Protein AF-A0A8C4QSL8-F1 (afdb_monomer)

InterPro domains:
  IPR035441 TFIIS/LEDGF domain superfamily [G3DSA:1.20.930.10] (61-152)
  IPR051037 RNA Polymerase II Transcription Factor IWS1 [PTHR46010] (13-151)

Organism: Eptatretus burgeri (NCBI:txid7764)

Structure (mmCIF, N/CA/C/O backbone):
data_AF-A0A8C4QSL8-F1
#
_entry.id   AF-A0A8C4QSL8-F1
#
loop_
_atom_site.group_PDB
_atom_site.id
_atom_site.type_symbol
_atom_site.label_atom_id
_atom_site.label_alt_id
_atom_site.label_comp_id
_atom_site.label_asym_id
_atom_site.label_entity_id
_atom_site.label_seq_id
_atom_site.pdbx_PDB_ins_code
_atom_site.Cartn_x
_atom_site.Cartn_y
_atom_site.Cartn_z
_atom_site.occupancy
_atom_site.B_iso_or_equiv
_atom_site.auth_seq_id
_atom_site.auth_comp_id
_atom_site.auth_asym_id
_atom_site.auth_atom_id
_atom_site.pdbx_PDB_model_num
ATOM 1 N N . MET A 1 1 ? 36.947 31.430 -47.400 1.00 43.25 1 MET A N 1
ATOM 2 C CA . MET A 1 1 ? 37.088 30.546 -46.220 1.00 43.25 1 MET A CA 1
ATOM 3 C C . MET A 1 1 ? 35.988 29.499 -46.268 1.00 43.25 1 MET A C 1
ATOM 5 O O . MET A 1 1 ? 34.848 29.881 -46.467 1.00 43.25 1 MET A O 1
ATOM 9 N N . GLY A 1 2 ? 36.313 28.213 -46.124 1.00 43.62 2 GLY A N 1
ATOM 10 C CA . GLY A 1 2 ? 35.306 27.145 -46.107 1.00 43.62 2 GLY A CA 1
ATOM 11 C C . GLY A 1 2 ? 35.903 25.743 -46.217 1.00 43.62 2 GLY A C 1
ATOM 12 O O . GLY A 1 2 ? 35.508 24.976 -47.082 1.00 43.62 2 GLY A O 1
ATOM 13 N N . LYS A 1 3 ? 36.902 25.424 -45.383 1.00 44.69 3 LYS A N 1
ATOM 14 C CA . LYS A 1 3 ? 37.341 24.043 -45.136 1.00 44.69 3 LYS A CA 1
ATOM 15 C C . LYS A 1 3 ? 36.593 23.567 -43.888 1.00 44.69 3 LYS A C 1
ATOM 17 O O . LYS A 1 3 ? 36.693 24.241 -42.870 1.00 44.69 3 LYS A O 1
ATOM 22 N N . ASN A 1 4 ? 35.883 22.445 -43.920 1.00 35.59 4 ASN A N 1
ATOM 23 C CA . ASN A 1 4 ? 36.478 21.159 -43.554 1.00 35.59 4 ASN A CA 1
ATOM 24 C C . ASN A 1 4 ? 35.404 20.062 -43.473 1.00 35.59 4 ASN A C 1
ATOM 26 O O . ASN A 1 4 ? 34.464 20.123 -42.684 1.00 35.59 4 ASN A O 1
ATOM 30 N N . SER A 1 5 ? 35.621 19.038 -44.285 1.00 43.88 5 SER A N 1
ATOM 31 C CA . SER A 1 5 ? 35.073 17.692 -44.193 1.00 43.88 5 SER A CA 1
ATOM 32 C C . SER A 1 5 ? 35.440 17.021 -42.867 1.00 43.88 5 SER A C 1
ATOM 34 O O . SER A 1 5 ? 36.597 17.075 -42.448 1.00 43.88 5 SER A O 1
ATOM 36 N N . GLY A 1 6 ? 34.491 16.309 -42.262 1.00 37.66 6 GLY A N 1
ATOM 37 C CA . GLY A 1 6 ? 34.725 15.436 -41.115 1.00 37.66 6 GLY A CA 1
ATOM 38 C C . GLY A 1 6 ? 33.879 14.174 -41.218 1.00 37.66 6 GLY A C 1
ATOM 39 O O . GLY A 1 6 ? 32.821 14.089 -40.602 1.00 37.66 6 GLY A O 1
ATOM 40 N N . SER A 1 7 ? 34.342 13.211 -42.022 1.00 42.81 7 SER A N 1
ATOM 41 C CA . SER A 1 7 ? 33.798 11.852 -42.115 1.00 42.81 7 SER A CA 1
ATOM 42 C C . SER A 1 7 ? 33.709 11.204 -40.735 1.00 42.81 7 SER A C 1
ATOM 44 O O . SER A 1 7 ? 34.728 10.924 -40.099 1.00 42.81 7 SER A O 1
ATOM 46 N N . LYS A 1 8 ? 32.488 10.918 -40.283 1.00 45.81 8 LYS A N 1
ATOM 47 C CA . LYS A 1 8 ? 32.238 10.137 -39.072 1.00 45.81 8 LYS A CA 1
ATOM 48 C C . LYS A 1 8 ? 32.315 8.656 -39.448 1.00 45.81 8 LYS A C 1
ATOM 50 O O . LYS A 1 8 ? 31.402 8.116 -40.061 1.00 45.81 8 LYS A O 1
ATOM 55 N N . ARG A 1 9 ? 33.459 8.034 -39.140 1.00 41.66 9 ARG A N 1
ATOM 56 C CA . ARG A 1 9 ? 33.703 6.595 -39.309 1.00 41.66 9 ARG A CA 1
ATOM 57 C C . ARG A 1 9 ? 32.676 5.799 -38.501 1.00 41.66 9 ARG A C 1
ATOM 59 O O . ARG A 1 9 ? 32.646 5.900 -37.275 1.00 41.66 9 ARG A O 1
ATOM 66 N N . VAL A 1 10 ? 31.863 5.023 -39.207 1.00 44.44 10 VAL A N 1
ATOM 67 C CA . VAL A 1 10 ? 31.058 3.929 -38.663 1.00 44.44 10 VAL A CA 1
ATOM 68 C C . VAL A 1 10 ? 32.038 2.865 -38.159 1.00 44.44 10 VAL A C 1
ATOM 70 O O . VAL A 1 10 ? 32.965 2.498 -38.878 1.00 44.44 10 VAL A O 1
ATOM 73 N N . ARG A 1 11 ? 31.902 2.447 -36.897 1.00 42.88 11 ARG A N 1
ATOM 74 C CA . ARG A 1 11 ? 32.599 1.272 -36.364 1.00 42.88 11 ARG A CA 1
ATOM 75 C C . ARG A 1 11 ? 31.660 0.090 -36.566 1.00 42.88 11 ARG A C 1
ATOM 77 O O . ARG A 1 11 ? 30.649 -0.006 -35.879 1.00 42.88 11 ARG A O 1
ATOM 84 N N . GLU A 1 12 ? 31.958 -0.717 -37.573 1.00 39.88 12 GLU A N 1
ATOM 85 C CA . GLU A 1 12 ? 31.397 -2.053 -37.742 1.00 39.88 12 GLU A CA 1
ATOM 86 C C . GLU A 1 12 ? 32.083 -2.966 -36.719 1.00 39.88 12 GLU A C 1
ATOM 88 O O . GLU A 1 12 ? 33.215 -3.388 -36.933 1.00 39.88 12 GLU A O 1
ATOM 93 N N . ASP A 1 13 ? 31.427 -3.241 -35.591 1.00 38.53 13 ASP A N 1
ATOM 94 C CA . ASP A 1 13 ? 31.808 -4.361 -34.724 1.00 38.53 13 ASP A CA 1
ATOM 95 C C . ASP A 1 13 ? 31.145 -5.620 -35.304 1.00 38.53 13 ASP A C 1
ATOM 97 O O . ASP A 1 13 ? 30.071 -6.046 -34.879 1.00 38.53 13 ASP A O 1
ATOM 101 N N . SER A 1 14 ? 31.758 -6.162 -36.356 1.00 48.91 14 SER A N 1
ATOM 102 C CA . SER A 1 14 ? 31.415 -7.463 -36.928 1.00 48.91 14 SER A CA 1
ATOM 103 C C . SER A 1 14 ? 32.383 -8.508 -36.373 1.00 48.91 14 SER A C 1
ATOM 105 O O . SER A 1 14 ? 33.310 -8.928 -37.056 1.00 48.91 14 SER A O 1
ATOM 107 N N . ASP A 1 15 ? 32.190 -8.918 -35.118 1.00 44.94 15 ASP A N 1
ATOM 108 C CA . ASP A 1 15 ? 32.903 -10.066 -34.538 1.00 44.94 15 ASP A CA 1
ATOM 109 C C . ASP A 1 15 ? 32.103 -11.349 -34.808 1.00 44.94 15 ASP A C 1
ATOM 111 O O . ASP A 1 15 ? 31.542 -11.987 -33.915 1.00 44.94 15 ASP A O 1
ATOM 115 N N . SER A 1 16 ? 32.026 -11.715 -36.087 1.00 51.62 16 SER A N 1
ATOM 116 C CA . SER A 1 16 ? 31.665 -13.067 -36.507 1.00 51.62 16 SER A CA 1
ATOM 117 C C . SER A 1 16 ? 32.940 -13.900 -36.598 1.00 51.62 16 SER A C 1
ATOM 119 O O . SER A 1 16 ? 33.462 -14.108 -37.687 1.00 51.62 16 SER A O 1
ATOM 121 N N . ASP A 1 17 ? 33.422 -14.392 -35.459 1.00 42.88 17 ASP A N 1
ATOM 122 C CA . ASP A 1 17 ? 34.494 -15.392 -35.409 1.00 42.88 17 ASP A CA 1
ATOM 123 C C . ASP A 1 17 ? 33.951 -16.663 -34.740 1.00 42.88 17 ASP A C 1
ATOM 125 O O . ASP A 1 17 ? 34.197 -16.976 -33.575 1.00 42.88 17 ASP A O 1
ATOM 129 N N . SER A 1 18 ? 33.120 -17.393 -35.488 1.00 53.47 18 SER A N 1
ATOM 130 C CA . SER A 1 18 ? 32.906 -18.824 -35.252 1.00 53.47 18 SER A CA 1
ATOM 131 C C . SER A 1 18 ? 34.078 -19.575 -35.872 1.00 53.47 18 SER A C 1
ATOM 133 O O . SER A 1 18 ? 33.943 -20.185 -36.927 1.00 53.47 18 SER A O 1
ATOM 135 N N . GLN A 1 19 ? 35.249 -19.467 -35.248 1.00 44.88 19 GLN A N 1
ATOM 136 C CA . GLN A 1 19 ? 36.351 -20.373 -35.544 1.00 44.88 19 GLN A CA 1
ATOM 137 C C . GLN A 1 19 ? 36.097 -21.648 -34.747 1.00 44.88 19 GLN A C 1
ATOM 139 O O . GLN A 1 19 ? 36.062 -21.629 -33.515 1.00 44.88 19 GLN A O 1
ATOM 144 N N . GLU A 1 20 ? 35.818 -22.730 -35.471 1.00 44.47 20 GLU A N 1
ATOM 145 C CA . GLU A 1 20 ? 35.768 -24.079 -34.924 1.00 44.47 20 GLU A CA 1
ATOM 146 C C . GLU A 1 20 ? 37.076 -24.355 -34.173 1.00 44.47 20 GLU A C 1
ATOM 148 O O . GLU A 1 20 ? 38.175 -24.205 -34.705 1.00 44.47 20 GLU A O 1
ATOM 153 N N . ASP A 1 21 ? 36.926 -24.698 -32.895 1.00 48.56 21 ASP A N 1
ATOM 154 C CA . ASP A 1 21 ? 37.994 -25.018 -31.957 1.00 48.56 21 ASP A CA 1
ATOM 155 C C . ASP A 1 21 ? 38.656 -26.336 -32.396 1.00 48.56 21 ASP A C 1
ATOM 157 O O . ASP A 1 21 ? 38.309 -27.418 -31.917 1.00 48.56 21 ASP A O 1
ATOM 161 N N . GLU A 1 22 ? 39.587 -26.271 -33.356 1.00 51.00 22 GLU A N 1
ATOM 162 C CA . GLU A 1 22 ? 40.541 -27.351 -33.620 1.00 51.00 22 GLU A CA 1
ATOM 163 C C . GLU A 1 22 ? 41.466 -27.476 -32.403 1.00 51.00 22 GLU A C 1
ATOM 165 O O . GLU A 1 22 ? 42.604 -26.995 -32.375 1.00 51.00 22 GLU A O 1
ATOM 170 N N . ARG A 1 23 ? 40.958 -28.144 -31.364 1.00 57.56 23 ARG A N 1
ATOM 171 C CA . ARG A 1 23 ? 41.740 -28.589 -30.215 1.00 57.56 23 ARG A CA 1
ATOM 172 C C . ARG A 1 23 ? 42.866 -29.469 -30.734 1.00 57.56 23 ARG A C 1
ATOM 174 O O . ARG A 1 23 ? 42.666 -30.649 -31.021 1.00 57.56 23 ARG A O 1
ATOM 181 N N . ARG A 1 24 ? 44.066 -28.901 -30.865 1.00 56.50 24 ARG A N 1
ATOM 182 C CA . ARG A 1 24 ? 45.278 -29.664 -31.169 1.00 56.50 24 ARG A CA 1
ATOM 183 C C . ARG A 1 24 ? 45.519 -30.607 -29.998 1.00 56.50 24 ARG A C 1
ATOM 185 O O . ARG A 1 24 ? 46.046 -30.202 -28.968 1.00 56.50 24 ARG A O 1
ATOM 192 N N . HIS A 1 25 ? 45.080 -31.852 -30.143 1.00 49.78 25 HIS A N 1
ATOM 193 C CA . HIS A 1 25 ? 45.316 -32.895 -29.160 1.00 49.78 25 HIS A CA 1
ATO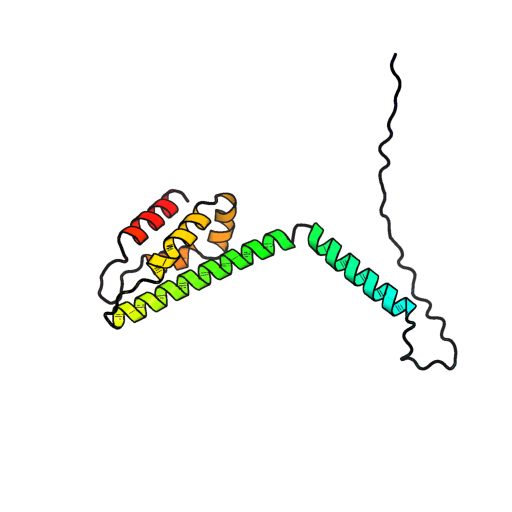M 194 C C . HIS A 1 25 ? 46.819 -33.194 -29.142 1.00 49.78 25 HIS A C 1
ATOM 196 O O . HIS A 1 25 ? 47.330 -33.888 -30.019 1.00 49.78 25 HIS A O 1
ATOM 202 N N . ILE A 1 26 ? 47.544 -32.602 -28.190 1.00 57.50 26 ILE A N 1
ATOM 203 C CA . ILE A 1 26 ? 48.946 -32.933 -27.936 1.00 57.50 26 ILE A CA 1
ATOM 204 C C . ILE A 1 26 ? 48.945 -34.269 -27.177 1.00 57.50 26 ILE A C 1
ATOM 206 O O . ILE A 1 26 ? 48.432 -34.314 -26.057 1.00 57.50 26 ILE A O 1
ATOM 210 N N . PRO A 1 27 ? 49.474 -35.368 -27.751 1.00 44.03 27 PRO A N 1
ATOM 211 C CA . PRO A 1 27 ? 49.454 -36.667 -27.087 1.00 44.03 27 PRO A CA 1
ATOM 212 C C . PRO A 1 27 ? 50.301 -36.614 -25.809 1.00 44.03 27 PRO A C 1
ATOM 214 O O . PRO A 1 27 ? 51.494 -36.322 -25.875 1.00 44.03 27 PRO A O 1
ATOM 217 N N . GLY A 1 28 ? 49.690 -36.902 -24.656 1.00 56.31 28 GLY A N 1
ATOM 218 C CA . GLY A 1 28 ? 50.377 -36.990 -23.359 1.00 56.31 28 GLY A CA 1
ATOM 219 C C . GLY A 1 28 ? 50.061 -35.886 -22.345 1.00 56.31 28 GLY A C 1
ATOM 220 O O . GLY A 1 28 ? 50.691 -35.860 -21.293 1.00 56.31 28 GLY A O 1
ATOM 221 N N . VAL A 1 29 ? 49.107 -34.996 -22.627 1.00 55.56 29 VAL A N 1
ATOM 222 C CA . VAL A 1 29 ? 48.582 -34.035 -21.642 1.00 55.56 29 VAL A CA 1
ATOM 223 C C . VAL A 1 29 ? 47.207 -34.520 -21.180 1.00 55.56 29 VAL A C 1
ATOM 225 O O . VAL A 1 29 ? 46.330 -34.749 -22.014 1.00 55.56 29 VAL A O 1
ATOM 228 N N . ASP A 1 30 ? 47.032 -34.721 -19.871 1.00 54.44 30 ASP A N 1
ATOM 229 C CA . ASP A 1 30 ? 45.754 -35.122 -19.274 1.00 54.44 30 ASP A CA 1
ATOM 230 C C . ASP A 1 30 ? 44.631 -34.157 -19.690 1.00 54.44 30 ASP A C 1
ATOM 232 O O . ASP A 1 30 ? 44.830 -32.942 -19.758 1.00 54.44 30 ASP A O 1
ATOM 236 N N . ALA A 1 31 ? 43.435 -34.696 -19.949 1.00 57.16 31 ALA A N 1
ATOM 237 C CA . ALA A 1 31 ? 42.267 -33.953 -20.443 1.00 57.16 31 ALA A CA 1
ATOM 238 C C . ALA A 1 31 ? 41.785 -32.809 -19.518 1.00 57.16 31 ALA A C 1
ATOM 240 O O . ALA A 1 31 ? 40.910 -32.037 -19.911 1.00 57.16 31 ALA A O 1
ATOM 241 N N . ASP A 1 32 ? 42.380 -32.684 -18.329 1.00 55.84 32 ASP A N 1
ATOM 242 C CA . ASP A 1 32 ? 42.048 -31.714 -17.286 1.00 55.84 32 ASP A CA 1
ATOM 243 C C . ASP A 1 32 ? 43.000 -30.500 -17.231 1.00 55.84 32 ASP A C 1
ATOM 245 O O . ASP A 1 32 ? 42.795 -29.594 -16.417 1.00 55.84 32 ASP A O 1
ATOM 249 N N . PHE A 1 33 ? 44.036 -30.425 -18.079 1.00 54.16 33 PHE A N 1
ATOM 250 C CA . PHE A 1 33 ? 44.939 -29.267 -18.101 1.00 54.16 33 PHE A CA 1
ATOM 251 C C . PHE A 1 33 ? 44.341 -28.103 -18.906 1.00 54.16 33 PHE A C 1
ATOM 253 O O . PHE A 1 33 ? 44.537 -27.975 -20.115 1.00 54.16 33 PHE A O 1
ATOM 260 N N . VAL A 1 34 ? 43.600 -27.230 -18.221 1.00 61.28 34 VAL A N 1
ATOM 261 C CA . VAL A 1 34 ? 43.129 -25.955 -18.779 1.00 61.28 34 VAL A CA 1
ATOM 262 C C . VAL A 1 34 ? 44.294 -24.963 -18.786 1.00 61.28 34 VAL A C 1
ATOM 264 O O . VAL A 1 34 ? 44.823 -24.619 -17.730 1.00 61.28 34 VAL A O 1
ATOM 267 N N . TYR A 1 35 ? 44.702 -24.484 -19.963 1.00 73.94 35 TYR A N 1
ATOM 268 C CA . TYR A 1 35 ? 45.744 -23.462 -20.062 1.00 73.94 35 TYR A CA 1
ATOM 269 C C . TYR A 1 35 ? 45.266 -22.152 -19.415 1.00 73.94 35 TYR A C 1
ATOM 271 O O . TYR A 1 35 ? 44.148 -21.699 -19.651 1.00 73.94 35 TYR A O 1
ATOM 279 N N . ASP A 1 36 ? 46.133 -21.499 -18.636 1.00 63.53 36 ASP A N 1
ATOM 280 C CA . ASP A 1 36 ? 45.844 -20.225 -17.948 1.00 63.53 36 ASP A CA 1
ATOM 281 C C . ASP A 1 36 ? 45.364 -19.126 -18.925 1.00 63.53 36 ASP A C 1
ATOM 283 O O . ASP A 1 36 ? 44.544 -18.270 -18.602 1.00 63.53 36 ASP A O 1
ATOM 287 N N . PHE A 1 37 ? 45.784 -19.220 -20.188 1.00 59.41 37 PHE A N 1
ATOM 288 C CA . PHE A 1 37 ? 45.312 -18.369 -21.277 1.00 59.41 37 PHE A CA 1
ATOM 289 C C . PHE A 1 37 ? 43.824 -18.570 -21.610 1.00 59.41 37 PHE A C 1
ATOM 291 O O . PHE A 1 37 ? 43.098 -17.587 -21.781 1.00 59.41 37 PHE A O 1
ATOM 298 N N . ASP A 1 38 ? 43.349 -19.818 -21.638 1.00 76.19 38 ASP A N 1
ATOM 299 C CA . ASP A 1 38 ? 41.937 -20.141 -21.871 1.00 76.19 38 ASP A CA 1
ATOM 300 C C . ASP A 1 38 ? 41.084 -19.699 -20.687 1.00 76.19 38 ASP A C 1
ATOM 302 O O . ASP A 1 38 ? 39.997 -19.144 -20.870 1.00 76.19 38 ASP A O 1
ATOM 306 N N . LEU A 1 39 ? 41.609 -19.857 -19.471 1.00 76.31 39 LEU A N 1
ATOM 307 C CA . LEU A 1 39 ? 40.961 -19.367 -18.260 1.00 76.31 39 LEU A CA 1
ATOM 308 C C . LEU A 1 39 ? 40.823 -17.835 -18.286 1.00 76.31 39 LEU A C 1
ATOM 310 O O . LEU A 1 39 ? 39.744 -17.301 -18.008 1.00 76.31 39 LEU A O 1
ATOM 314 N N . MET A 1 40 ? 41.871 -17.115 -18.700 1.00 77.12 40 MET A N 1
ATOM 315 C CA . MET A 1 40 ? 41.829 -15.658 -18.867 1.00 77.12 40 MET A CA 1
ATOM 316 C C . MET A 1 40 ? 40.883 -15.215 -19.996 1.00 77.12 40 MET A C 1
ATOM 318 O O . MET A 1 40 ? 40.149 -14.232 -19.841 1.00 77.12 40 MET A O 1
ATOM 322 N N . LEU A 1 41 ? 40.838 -15.935 -21.121 1.00 78.81 41 LEU A N 1
ATOM 323 C CA . LEU A 1 41 ? 39.902 -15.680 -22.224 1.00 78.81 41 LEU A CA 1
ATOM 324 C C . LEU A 1 41 ? 38.446 -15.874 -21.795 1.00 78.81 41 LEU A C 1
ATOM 326 O O . LEU A 1 41 ? 37.597 -15.027 -22.101 1.00 78.81 41 LEU A O 1
ATOM 330 N N . GLN A 1 42 ? 38.161 -16.939 -21.047 1.00 77.44 42 GLN A N 1
ATOM 331 C CA . GLN A 1 42 ? 36.837 -17.206 -20.488 1.00 77.44 42 GLN A CA 1
ATOM 332 C C . GLN A 1 42 ? 36.419 -16.116 -19.494 1.00 77.44 42 GLN A C 1
ATOM 334 O O . GLN A 1 42 ? 35.322 -15.563 -19.631 1.00 77.44 42 GLN A O 1
ATOM 339 N N . GLN A 1 43 ? 37.306 -15.724 -18.573 1.00 75.44 43 GLN A N 1
ATOM 340 C CA . GLN A 1 43 ? 37.049 -14.632 -17.625 1.00 75.44 43 GLN A CA 1
ATOM 341 C C . GLN A 1 43 ? 36.773 -13.302 -18.338 1.00 75.44 43 GLN A C 1
ATOM 343 O O . GLN A 1 43 ? 35.808 -12.606 -18.007 1.00 75.44 43 GLN A O 1
ATOM 348 N N . ARG A 1 44 ? 37.552 -12.962 -19.374 1.00 72.94 44 ARG A N 1
ATOM 349 C CA . ARG A 1 44 ? 37.346 -11.739 -20.167 1.00 72.94 44 ARG A CA 1
ATOM 350 C C . ARG A 1 44 ? 36.012 -11.760 -20.920 1.00 72.94 44 ARG A C 1
ATOM 352 O O . ARG A 1 44 ? 35.301 -10.752 -20.938 1.00 72.94 44 ARG A O 1
ATOM 359 N N . LYS A 1 45 ? 35.634 -12.904 -21.502 1.00 73.69 45 LYS A N 1
ATOM 360 C CA . LYS A 1 45 ? 34.343 -13.088 -22.192 1.00 73.69 45 LYS A CA 1
ATOM 361 C C . LYS A 1 45 ? 33.166 -12.984 -21.219 1.00 73.69 45 LYS A C 1
ATOM 363 O O . LYS A 1 45 ? 32.105 -12.477 -21.581 1.00 73.69 45 LYS A O 1
ATOM 368 N N . GLU A 1 46 ? 33.323 -13.441 -19.981 1.00 70.00 46 GLU A N 1
ATOM 369 C CA . GLU A 1 46 ? 32.297 -13.301 -18.947 1.00 70.00 46 GLU A CA 1
ATOM 370 C C . GLU A 1 46 ? 32.161 -11.860 -18.436 1.00 70.00 46 GLU A C 1
ATOM 372 O O . GLU A 1 46 ? 31.040 -11.349 -18.359 1.00 70.00 46 GLU A O 1
ATOM 377 N N . MET A 1 47 ? 33.271 -11.156 -18.198 1.00 67.62 47 MET A N 1
ATOM 378 C CA . MET A 1 47 ? 33.242 -9.732 -17.838 1.00 67.62 47 MET A CA 1
ATOM 379 C C . MET A 1 47 ? 32.592 -8.871 -18.930 1.00 67.62 47 MET A C 1
ATOM 381 O O . MET A 1 47 ? 31.755 -8.020 -18.620 1.00 67.62 47 MET A O 1
ATOM 385 N N . ASN A 1 48 ? 32.899 -9.115 -20.208 1.00 63.38 48 ASN A N 1
ATOM 386 C CA . ASN A 1 48 ? 32.267 -8.386 -21.312 1.00 63.38 48 ASN A CA 1
ATOM 387 C C . ASN A 1 48 ? 30.773 -8.713 -21.460 1.00 63.38 48 ASN A C 1
ATOM 389 O O . ASN A 1 48 ? 29.985 -7.796 -21.688 1.00 63.38 48 ASN A O 1
ATOM 393 N N . ARG A 1 49 ? 30.347 -9.969 -21.253 1.00 65.44 49 ARG A N 1
ATOM 394 C CA . ARG A 1 49 ? 28.917 -10.340 -21.250 1.00 65.44 49 ARG A CA 1
ATOM 395 C C . ARG A 1 49 ? 28.137 -9.649 -20.131 1.00 65.44 49 ARG A C 1
ATOM 397 O O . ARG A 1 49 ? 27.028 -9.178 -20.373 1.00 65.44 49 ARG A O 1
ATOM 404 N N . ARG A 1 50 ? 28.720 -9.527 -18.933 1.00 62.31 50 ARG A N 1
ATOM 405 C CA . ARG A 1 50 ? 28.112 -8.779 -17.817 1.00 62.31 50 ARG A CA 1
ATOM 406 C C . ARG A 1 50 ? 27.962 -7.292 -18.148 1.00 62.31 50 ARG A C 1
ATOM 408 O O . ARG A 1 50 ? 26.906 -6.723 -17.895 1.00 62.31 50 ARG A O 1
ATOM 415 N N . ARG A 1 51 ? 28.970 -6.682 -18.786 1.00 61.00 51 ARG A N 1
ATOM 416 C CA . ARG A 1 51 ? 28.905 -5.276 -19.233 1.00 61.00 51 ARG A CA 1
ATOM 417 C C . ARG A 1 51 ? 27.893 -5.054 -20.360 1.00 61.00 51 ARG A C 1
ATOM 419 O O . ARG A 1 51 ? 27.264 -4.002 -20.384 1.00 61.00 51 ARG A O 1
ATOM 426 N N . HIS A 1 52 ? 27.715 -6.022 -21.261 1.00 56.75 52 HIS A N 1
ATOM 427 C CA . HIS A 1 52 ? 26.742 -5.914 -22.352 1.00 56.75 52 HIS A CA 1
ATOM 428 C C . HIS A 1 52 ? 25.295 -6.077 -21.865 1.00 56.75 52 HIS A C 1
ATOM 430 O O . HIS A 1 52 ? 24.439 -5.294 -22.266 1.00 56.75 52 HIS A O 1
ATOM 436 N N . ARG A 1 53 ? 25.030 -7.007 -20.930 1.00 59.06 53 ARG A N 1
ATOM 437 C CA . ARG A 1 53 ? 23.706 -7.151 -20.285 1.00 59.06 53 ARG A CA 1
ATOM 438 C C . ARG A 1 53 ? 23.253 -5.872 -19.577 1.00 59.06 53 ARG A C 1
ATOM 440 O O . ARG A 1 53 ? 22.080 -5.534 -19.620 1.00 59.06 53 ARG A O 1
ATOM 447 N N . HIS A 1 54 ? 24.190 -5.131 -18.990 1.00 54.09 54 HIS A N 1
ATOM 448 C CA . HIS A 1 54 ? 23.913 -3.876 -18.286 1.00 54.09 54 HIS A CA 1
ATOM 449 C C . HIS A 1 54 ? 23.649 -2.671 -19.211 1.00 54.09 54 HIS A C 1
ATOM 451 O O . HIS A 1 54 ? 23.352 -1.580 -18.726 1.00 54.09 54 HIS A O 1
ATOM 457 N N . ARG A 1 55 ? 23.807 -2.835 -20.533 1.00 55.53 55 ARG A N 1
ATOM 458 C CA . ARG A 1 55 ? 23.716 -1.759 -21.534 1.00 55.53 55 ARG A CA 1
ATOM 4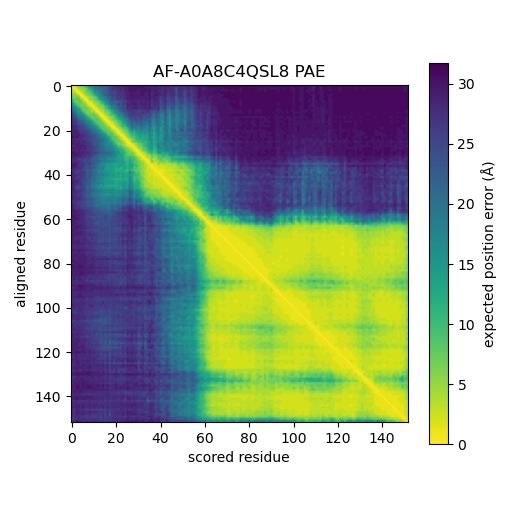59 C C . ARG A 1 55 ? 22.474 -1.865 -22.433 1.00 55.53 55 ARG A C 1
ATOM 461 O O . ARG A 1 55 ? 22.181 -0.906 -23.136 1.00 55.53 55 ARG A O 1
ATOM 468 N N . ASP A 1 56 ? 21.740 -2.979 -22.369 1.00 51.09 56 ASP A N 1
ATOM 469 C CA . ASP A 1 56 ? 20.643 -3.331 -23.291 1.00 51.09 56 ASP A CA 1
ATOM 470 C C . ASP A 1 56 ? 19.229 -3.052 -22.731 1.00 51.09 56 ASP A C 1
ATOM 472 O O . ASP A 1 56 ? 18.245 -3.657 -23.139 1.00 51.09 56 ASP A O 1
ATOM 476 N N . GLY A 1 57 ? 19.104 -2.153 -21.747 1.00 51.78 57 GLY A N 1
ATOM 477 C CA . GLY A 1 57 ? 17.806 -1.685 -21.228 1.00 51.78 57 GLY A CA 1
ATOM 478 C C . GLY A 1 57 ? 17.039 -2.661 -20.320 1.00 51.78 57 GLY A C 1
ATOM 479 O O . GLY A 1 57 ? 16.133 -2.229 -19.615 1.00 51.78 57 GLY A O 1
ATOM 480 N N . GLY A 1 58 ? 17.427 -3.940 -20.260 1.00 51.59 58 GLY A N 1
ATOM 481 C CA . GLY A 1 58 ? 16.735 -4.972 -19.471 1.00 51.59 58 GLY A CA 1
ATOM 482 C C . GLY A 1 58 ? 16.986 -4.959 -17.954 1.00 51.59 58 GLY A C 1
ATOM 483 O O . GLY A 1 58 ? 16.163 -5.477 -17.209 1.00 51.59 58 GLY A O 1
ATOM 484 N N . THR A 1 59 ? 18.082 -4.363 -17.464 1.00 53.81 59 THR A N 1
ATOM 485 C CA . THR A 1 59 ? 18.358 -4.292 -16.010 1.00 53.81 59 THR A CA 1
ATOM 486 C C . THR A 1 59 ? 17.563 -3.185 -15.320 1.00 53.81 59 THR A C 1
ATOM 488 O O . THR A 1 59 ? 17.078 -3.373 -14.216 1.00 53.81 59 THR A O 1
ATOM 491 N N . PHE A 1 60 ? 17.381 -2.044 -15.991 1.00 52.25 60 PHE A N 1
ATOM 492 C CA . PHE A 1 60 ? 16.673 -0.895 -15.421 1.00 52.25 60 PHE A CA 1
ATOM 493 C C . PHE A 1 60 ? 15.184 -1.180 -15.187 1.00 52.25 60 PHE A C 1
ATOM 495 O O . PHE A 1 60 ? 14.630 -0.741 -14.186 1.00 52.25 60 PHE A O 1
ATOM 502 N N . ILE A 1 61 ? 14.555 -1.931 -16.097 1.00 58.97 61 ILE A N 1
ATOM 503 C CA . ILE A 1 61 ? 13.143 -2.319 -15.986 1.00 58.97 61 ILE A CA 1
ATOM 504 C C . ILE A 1 61 ? 12.970 -3.338 -14.848 1.00 58.97 61 ILE A C 1
ATOM 506 O O . ILE A 1 61 ? 12.149 -3.122 -13.965 1.00 58.97 61 ILE A O 1
ATOM 510 N N . SER A 1 62 ? 13.823 -4.370 -14.791 1.00 72.19 62 SER A N 1
ATOM 511 C CA . SER A 1 62 ? 13.770 -5.397 -13.737 1.00 72.19 62 SER A CA 1
ATOM 512 C C . SER A 1 62 ? 13.935 -4.818 -12.328 1.00 72.19 62 SER A C 1
ATOM 514 O O . SER A 1 62 ? 13.178 -5.177 -11.435 1.00 72.19 62 SER A O 1
ATOM 516 N N . ASP A 1 63 ? 14.878 -3.892 -12.121 1.00 81.19 63 ASP A N 1
ATOM 517 C CA . ASP A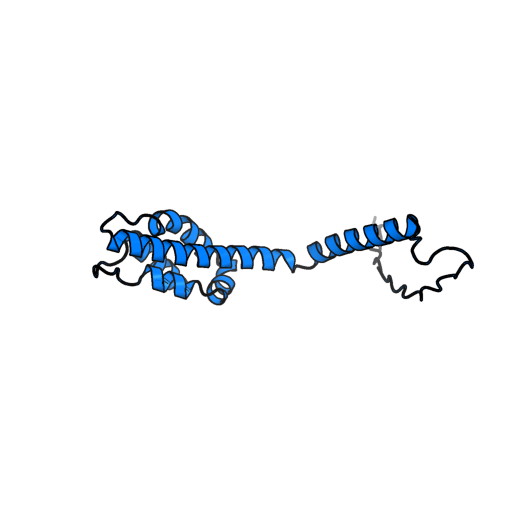 1 63 ? 15.127 -3.314 -10.792 1.00 81.19 63 ASP A CA 1
ATOM 518 C C . ASP A 1 63 ? 13.920 -2.499 -10.279 1.00 81.19 63 ASP A C 1
ATOM 520 O O . ASP A 1 63 ? 13.639 -2.453 -9.076 1.00 81.19 63 ASP A O 1
ATOM 524 N N . VAL A 1 64 ? 13.201 -1.838 -11.193 1.00 83.62 64 VAL A N 1
ATOM 525 C CA . VAL A 1 64 ? 11.989 -1.069 -10.881 1.00 83.62 64 VAL A CA 1
ATOM 526 C C . VAL A 1 64 ? 10.807 -1.998 -10.617 1.00 83.62 64 VAL A C 1
ATOM 528 O O . VAL A 1 64 ? 10.090 -1.792 -9.635 1.00 83.62 64 VAL A O 1
ATOM 531 N N . ASP A 1 65 ? 10.631 -3.036 -11.431 1.00 86.19 65 ASP A N 1
ATOM 532 C CA . ASP A 1 65 ? 9.585 -4.046 -11.243 1.00 86.19 65 ASP A CA 1
ATOM 533 C C . ASP A 1 65 ? 9.751 -4.772 -9.897 1.00 86.19 65 ASP A C 1
ATOM 535 O O . ASP A 1 65 ? 8.782 -4.942 -9.148 1.00 86.19 65 ASP A O 1
ATOM 539 N N . ASP A 1 66 ? 10.988 -5.113 -9.527 1.00 88.56 66 ASP A N 1
ATOM 540 C CA . ASP A 1 66 ? 11.318 -5.734 -8.242 1.00 88.56 66 ASP A CA 1
ATOM 541 C C . ASP A 1 66 ? 11.011 -4.799 -7.062 1.00 88.56 66 ASP A C 1
ATOM 543 O O . ASP A 1 66 ? 10.434 -5.223 -6.052 1.00 88.56 66 ASP A O 1
ATOM 547 N N . LEU A 1 67 ? 11.327 -3.505 -7.190 1.00 88.69 67 LEU A N 1
ATOM 548 C CA . LEU A 1 67 ? 10.986 -2.494 -6.184 1.00 88.69 67 LEU A CA 1
ATOM 549 C C . LEU A 1 67 ? 9.467 -2.384 -5.993 1.00 88.69 67 LEU A C 1
ATOM 551 O O . LEU A 1 67 ? 8.982 -2.312 -4.858 1.00 88.69 67 LEU A O 1
ATOM 555 N N . ILE A 1 68 ? 8.718 -2.364 -7.093 1.00 90.94 68 ILE A N 1
ATOM 556 C CA . ILE A 1 68 ? 7.258 -2.264 -7.092 1.00 90.94 68 ILE A CA 1
ATOM 557 C C . ILE A 1 68 ? 6.638 -3.510 -6.450 1.00 90.94 68 ILE A C 1
ATOM 559 O O . ILE A 1 68 ? 5.812 -3.387 -5.540 1.00 90.94 68 ILE A O 1
ATOM 563 N N . SER A 1 69 ? 7.090 -4.700 -6.842 1.00 91.44 69 SER A N 1
ATOM 564 C CA . SER A 1 69 ? 6.650 -5.977 -6.271 1.00 91.44 69 SER A CA 1
ATOM 565 C C . SER A 1 69 ? 6.917 -6.060 -4.762 1.00 91.44 69 SER A C 1
ATOM 567 O O . SER A 1 69 ? 6.033 -6.424 -3.970 1.00 91.44 69 SER A O 1
ATOM 569 N N . ALA A 1 70 ? 8.104 -5.628 -4.323 1.00 91.19 70 ALA A N 1
ATOM 570 C CA . ALA A 1 70 ? 8.441 -5.535 -2.906 1.00 91.19 70 ALA A CA 1
ATOM 571 C C . ALA A 1 70 ? 7.524 -4.546 -2.169 1.00 91.19 70 ALA A C 1
ATOM 573 O O . ALA A 1 70 ? 7.055 -4.835 -1.064 1.00 91.19 70 ALA A O 1
ATOM 574 N N . MET A 1 71 ? 7.204 -3.404 -2.786 1.00 92.56 71 MET A N 1
ATOM 575 C CA . MET A 1 71 ? 6.287 -2.425 -2.205 1.00 92.56 71 MET A CA 1
ATOM 576 C C . MET A 1 71 ? 4.882 -3.007 -2.023 1.00 92.56 71 MET A C 1
ATOM 578 O O . MET A 1 71 ? 4.325 -2.889 -0.931 1.00 92.56 71 MET A O 1
ATOM 582 N N . VAL A 1 72 ? 4.322 -3.671 -3.038 1.00 93.19 72 VAL A N 1
ATOM 583 C CA . VAL A 1 72 ? 3.006 -4.333 -2.951 1.00 93.19 72 VAL A CA 1
ATOM 584 C C . VAL A 1 72 ? 3.003 -5.389 -1.845 1.00 93.19 72 VAL A C 1
ATOM 586 O O . VAL A 1 72 ? 2.083 -5.443 -1.025 1.00 93.19 72 VAL A O 1
ATOM 589 N N . THR A 1 73 ? 4.068 -6.184 -1.758 1.00 93.88 73 THR A N 1
ATOM 590 C CA . THR A 1 73 ? 4.237 -7.191 -0.704 1.00 93.88 73 THR A CA 1
ATOM 591 C C . THR A 1 73 ? 4.234 -6.552 0.685 1.00 93.88 73 THR A C 1
ATOM 593 O O . THR A 1 73 ? 3.485 -6.980 1.567 1.00 93.88 73 THR A O 1
ATOM 596 N N . HIS A 1 74 ? 5.006 -5.482 0.881 1.00 93.00 74 HIS A N 1
ATOM 597 C CA . HIS A 1 74 ? 5.039 -4.744 2.144 1.00 93.00 74 HIS A CA 1
ATOM 598 C C . HIS A 1 74 ? 3.691 -4.087 2.471 1.00 93.00 74 HIS A C 1
ATOM 600 O O . HIS A 1 74 ? 3.297 -4.053 3.638 1.00 93.00 74 HIS A O 1
ATOM 606 N N . MET A 1 75 ? 2.946 -3.613 1.465 1.00 94.88 75 MET A N 1
ATOM 607 C CA . MET A 1 75 ? 1.602 -3.073 1.673 1.00 94.88 75 MET A CA 1
ATOM 608 C C . MET A 1 75 ? 0.669 -4.149 2.230 1.00 94.88 75 MET A C 1
ATOM 610 O O . MET A 1 75 ? -0.017 -3.906 3.224 1.00 94.88 75 MET A O 1
ATOM 614 N N . ASN A 1 76 ? 0.672 -5.346 1.645 1.00 94.25 76 ASN A N 1
ATOM 615 C CA . ASN A 1 76 ? -0.147 -6.462 2.123 1.00 94.25 76 ASN A CA 1
ATOM 616 C C . ASN A 1 76 ? 0.235 -6.880 3.551 1.00 94.25 76 ASN A C 1
ATOM 618 O O . ASN A 1 76 ? -0.637 -7.046 4.404 1.00 94.25 76 ASN A O 1
ATOM 622 N N . GLN A 1 77 ? 1.532 -6.961 3.850 1.00 94.75 77 GLN A N 1
ATOM 623 C CA . GLN A 1 77 ? 2.020 -7.271 5.198 1.00 94.75 77 GLN A CA 1
ATOM 624 C C . GLN A 1 77 ? 1.600 -6.213 6.226 1.00 94.75 77 GLN A C 1
ATOM 626 O O . GLN A 1 77 ? 1.173 -6.554 7.328 1.00 94.75 77 GLN A O 1
ATOM 631 N N . ALA A 1 78 ? 1.679 -4.926 5.876 1.00 93.19 78 ALA A N 1
ATOM 632 C CA . ALA A 1 78 ? 1.238 -3.842 6.749 1.00 93.19 78 ALA A CA 1
ATOM 633 C C . ALA A 1 78 ? -0.275 -3.897 7.013 1.00 93.19 78 ALA A C 1
ATOM 635 O O . ALA A 1 78 ? -0.711 -3.600 8.127 1.00 93.19 78 ALA A O 1
ATOM 636 N N . ALA A 1 79 ? -1.071 -4.289 6.013 1.00 92.75 79 ALA A N 1
ATOM 637 C CA . ALA A 1 79 ? -2.508 -4.476 6.172 1.00 92.75 79 ALA A CA 1
ATOM 638 C C . ALA A 1 79 ? -2.827 -5.608 7.152 1.00 92.75 79 ALA A C 1
ATOM 640 O O . ALA A 1 79 ? -3.612 -5.392 8.078 1.00 92.75 79 ALA A O 1
ATOM 641 N N . GLU A 1 80 ? -2.185 -6.767 6.993 1.00 92.50 80 GLU A N 1
ATOM 642 C CA . GLU A 1 80 ? -2.421 -7.927 7.857 1.00 92.50 80 GLU A CA 1
ATOM 643 C C . GLU A 1 80 ? -1.926 -7.683 9.289 1.00 92.50 80 GLU A C 1
ATOM 645 O O . GLU A 1 80 ? -2.656 -7.937 10.245 1.00 92.50 80 GLU A O 1
ATOM 650 N N . ALA A 1 81 ? -0.746 -7.077 9.457 1.00 92.19 81 ALA A N 1
ATOM 651 C CA . ALA A 1 81 ? -0.222 -6.723 10.777 1.00 92.19 81 ALA A CA 1
ATOM 652 C C . ALA A 1 81 ? -1.150 -5.753 11.526 1.00 92.19 81 ALA A C 1
ATOM 654 O O . ALA A 1 81 ? -1.419 -5.919 12.715 1.00 92.19 81 ALA A O 1
ATOM 655 N N . ASP A 1 82 ? -1.677 -4.740 10.836 1.00 91.75 82 ASP A N 1
ATOM 656 C CA . ASP A 1 82 ? -2.626 -3.810 11.445 1.00 91.75 82 ASP A CA 1
ATOM 657 C C . ASP A 1 82 ? -3.975 -4.473 11.761 1.00 91.75 82 ASP A C 1
ATOM 659 O O . ASP A 1 82 ? -4.612 -4.118 12.753 1.00 91.75 82 ASP A O 1
ATOM 663 N N . LYS A 1 83 ? -4.424 -5.426 10.937 1.00 90.44 83 LYS A N 1
ATOM 664 C CA . LYS A 1 83 ? -5.642 -6.209 11.182 1.00 90.44 83 LYS A CA 1
ATOM 665 C C . LYS A 1 83 ? -5.495 -7.077 12.433 1.00 90.44 83 LYS A C 1
ATOM 667 O O . LYS A 1 83 ? -6.411 -7.129 13.258 1.00 90.44 83 LYS A O 1
ATOM 672 N N . GLU A 1 84 ? -4.335 -7.702 12.615 1.00 92.25 84 GLU A N 1
ATOM 673 C CA . GLU A 1 84 ? -4.012 -8.468 13.816 1.00 92.25 84 GLU A CA 1
ATOM 674 C C . GLU A 1 84 ? -3.941 -7.565 15.058 1.00 92.25 84 GLU A C 1
ATOM 676 O O . GLU A 1 84 ? -4.581 -7.856 16.071 1.00 92.25 84 GLU A O 1
ATOM 681 N N . LEU A 1 85 ? -3.247 -6.423 14.975 1.00 90.75 85 LEU A N 1
ATOM 682 C CA . LEU A 1 85 ? -3.180 -5.448 16.071 1.00 90.75 85 LEU A CA 1
ATOM 683 C C . LEU A 1 85 ? -4.566 -4.921 16.458 1.00 90.75 85 LEU A C 1
ATOM 685 O O . LEU A 1 85 ? -4.869 -4.847 17.649 1.00 90.75 85 LEU A O 1
ATOM 689 N N . ASN A 1 86 ? -5.422 -4.620 15.477 1.00 89.25 86 ASN A N 1
ATOM 690 C CA . ASN A 1 86 ? -6.800 -4.198 15.730 1.00 89.25 86 ASN A CA 1
ATOM 691 C C . ASN A 1 86 ? -7.600 -5.313 16.433 1.00 89.25 86 ASN A C 1
ATOM 693 O O . ASN A 1 86 ? -8.251 -5.054 17.444 1.00 89.25 86 ASN A O 1
ATOM 697 N N . THR A 1 87 ? -7.455 -6.569 15.997 1.00 88.81 87 THR A N 1
ATOM 698 C CA . THR A 1 87 ? -8.082 -7.729 16.662 1.00 88.81 87 THR A CA 1
ATOM 699 C C . THR A 1 87 ? -7.630 -7.858 18.122 1.00 88.81 87 THR A C 1
ATOM 701 O O . THR A 1 87 ? -8.434 -8.146 19.009 1.00 88.81 87 THR A O 1
ATOM 704 N N . GLN A 1 88 ? -6.357 -7.566 18.401 1.00 90.50 88 GLN A N 1
ATOM 705 C CA . GLN A 1 88 ? -5.794 -7.509 19.755 1.00 90.50 88 GLN A CA 1
ATOM 706 C C . GLN A 1 88 ? -6.140 -6.214 20.520 1.00 90.50 88 GLN A C 1
ATOM 708 O O . GLN A 1 88 ? -5.658 -6.025 21.638 1.00 90.50 88 GLN A O 1
ATOM 713 N N . LYS A 1 89 ? -6.948 -5.312 19.941 1.00 87.31 89 LYS A N 1
ATOM 714 C CA . LYS A 1 89 ? -7.294 -3.977 20.468 1.00 87.31 89 LYS A CA 1
ATOM 715 C C . LYS A 1 89 ? -6.077 -3.093 20.766 1.00 87.31 89 LYS A C 1
ATOM 717 O O . LYS A 1 89 ? -6.109 -2.246 21.657 1.00 87.31 89 LYS A O 1
ATOM 722 N N . LYS A 1 90 ? -4.991 -3.292 20.020 1.00 88.75 90 LYS A N 1
ATOM 723 C CA . LYS A 1 90 ? -3.768 -2.487 20.072 1.00 88.75 90 LYS A CA 1
ATOM 724 C C . LYS A 1 90 ? -3.765 -1.459 18.936 1.00 88.75 90 LYS A C 1
ATOM 726 O O . LYS A 1 90 ? -4.370 -1.693 17.890 1.00 88.75 90 LYS A O 1
ATOM 731 N N . PRO A 1 91 ? -3.073 -0.322 19.109 1.00 86.44 91 PRO A N 1
ATOM 732 C CA . PRO A 1 91 ? -2.963 0.676 18.054 1.00 86.44 91 PRO A CA 1
ATOM 733 C C . PRO A 1 91 ? -2.240 0.110 16.822 1.00 86.44 91 PRO A C 1
ATOM 735 O O . PRO A 1 91 ? -1.106 -0.359 16.906 1.00 86.44 91 PRO A O 1
ATOM 738 N N . ALA A 1 92 ? -2.908 0.194 15.674 1.00 88.62 92 ALA A N 1
ATOM 739 C CA . ALA A 1 92 ? -2.424 -0.211 14.360 1.00 88.62 92 ALA A CA 1
ATOM 740 C C . ALA A 1 92 ? -1.785 0.991 13.639 1.00 88.62 92 ALA A C 1
ATOM 742 O O . ALA A 1 92 ? -2.481 1.929 13.245 1.00 88.62 92 ALA A O 1
ATOM 743 N N . LEU A 1 93 ? -0.455 0.996 13.512 1.00 90.44 93 LEU A N 1
ATOM 744 C CA . LEU A 1 93 ? 0.309 2.124 12.957 1.00 90.44 93 LEU A CA 1
ATOM 745 C C . LEU A 1 93 ? 1.069 1.770 11.675 1.00 90.44 93 LEU A C 1
ATOM 747 O O . LEU A 1 93 ? 1.603 2.673 11.030 1.00 90.44 93 LEU A O 1
ATOM 751 N N . LYS A 1 94 ? 1.130 0.494 11.275 1.00 91.56 94 LYS A N 1
ATOM 752 C CA . LYS A 1 94 ? 2.001 0.049 10.178 1.00 91.56 94 LYS A CA 1
ATOM 753 C C . LYS A 1 94 ? 1.574 0.661 8.849 1.00 91.56 94 LYS A C 1
ATOM 755 O O . LYS A 1 94 ? 2.410 1.276 8.181 1.00 91.56 94 LYS A O 1
ATOM 760 N N . LYS A 1 95 ? 0.279 0.614 8.510 1.00 91.69 95 LYS A N 1
ATOM 761 C CA . LYS A 1 95 ? -0.229 1.278 7.296 1.00 91.69 95 LYS A CA 1
ATOM 762 C C . LYS A 1 95 ? 0.036 2.784 7.324 1.00 91.69 95 LYS A C 1
ATOM 764 O O . LYS A 1 95 ? 0.474 3.351 6.328 1.00 91.69 95 LYS A O 1
ATOM 769 N N . LEU A 1 96 ? -0.158 3.431 8.477 1.00 92.00 96 LEU A N 1
ATOM 770 C CA . LEU A 1 96 ? 0.043 4.877 8.619 1.00 92.00 96 LEU A CA 1
ATOM 771 C C . LEU A 1 96 ? 1.509 5.282 8.409 1.00 92.00 96 LEU A C 1
ATOM 773 O O . LEU A 1 96 ? 1.773 6.298 7.770 1.00 92.00 96 LEU A O 1
ATOM 777 N N . THR A 1 97 ? 2.455 4.482 8.908 1.00 92.12 97 THR A N 1
ATOM 778 C CA . THR A 1 97 ? 3.892 4.727 8.711 1.00 92.12 97 THR A CA 1
ATOM 779 C C . THR A 1 97 ? 4.342 4.520 7.267 1.00 92.12 97 THR A C 1
ATOM 781 O O . THR A 1 97 ? 5.234 5.223 6.804 1.00 92.12 97 THR A O 1
ATOM 784 N N . MET A 1 98 ? 3.718 3.589 6.542 1.00 92.94 98 MET A N 1
ATOM 785 C CA . MET A 1 98 ? 4.091 3.254 5.166 1.00 92.94 98 MET A CA 1
ATOM 786 C C . MET A 1 98 ? 3.397 4.145 4.118 1.00 92.94 98 MET A C 1
ATOM 788 O O . MET A 1 98 ? 3.918 4.319 3.015 1.00 92.94 98 MET A O 1
ATOM 792 N N . LEU A 1 99 ? 2.256 4.754 4.464 1.00 92.62 99 LEU A N 1
ATOM 793 C CA . LEU A 1 99 ? 1.447 5.586 3.568 1.00 92.62 99 LEU A CA 1
ATOM 794 C C . LEU A 1 99 ? 2.246 6.664 2.801 1.00 92.62 99 LEU A C 1
ATOM 796 O O . LEU A 1 99 ? 2.071 6.737 1.586 1.00 92.62 99 LEU A O 1
ATOM 800 N N . PRO A 1 100 ? 3.133 7.477 3.416 1.00 92.06 100 PRO A N 1
ATOM 801 C CA . PRO A 1 100 ? 3.848 8.530 2.683 1.00 92.06 100 PRO A CA 1
ATOM 802 C C . PRO A 1 100 ? 4.728 7.983 1.554 1.00 92.06 100 PRO A C 1
ATOM 804 O O . PRO A 1 100 ? 4.801 8.572 0.473 1.00 92.06 100 PRO A O 1
ATOM 807 N N . THR A 1 101 ? 5.365 6.834 1.785 1.00 90.69 101 THR A N 1
ATOM 808 C CA . THR A 1 101 ? 6.190 6.156 0.785 1.00 90.69 101 THR A CA 1
ATOM 809 C C . THR A 1 101 ? 5.330 5.683 -0.378 1.00 90.69 101 THR A C 1
ATOM 811 O O . THR A 1 101 ? 5.635 6.006 -1.523 1.00 90.69 101 THR A O 1
ATOM 814 N N . VAL A 1 102 ? 4.222 4.997 -0.086 1.00 91.56 102 VAL A N 1
ATOM 815 C CA . VAL A 1 102 ? 3.278 4.491 -1.097 1.00 91.56 102 VAL A CA 1
ATOM 816 C C . VAL A 1 102 ? 2.725 5.633 -1.949 1.00 91.56 102 VAL A C 1
ATOM 818 O O . VAL A 1 102 ? 2.792 5.575 -3.172 1.00 91.56 102 VAL A O 1
ATOM 821 N N . VAL A 1 103 ? 2.268 6.717 -1.316 1.00 92.06 103 VAL A N 1
ATOM 822 C CA . VAL A 1 103 ? 1.744 7.908 -2.006 1.00 92.06 103 VAL A CA 1
ATOM 823 C C . VAL A 1 103 ? 2.791 8.530 -2.930 1.00 92.06 103 VAL A C 1
ATOM 825 O O . VAL A 1 103 ? 2.476 8.912 -4.054 1.00 92.06 103 VAL A O 1
ATOM 828 N N . THR A 1 104 ? 4.045 8.618 -2.484 1.00 91.12 104 THR A N 1
ATOM 829 C CA . THR A 1 104 ? 5.138 9.182 -3.294 1.00 91.12 104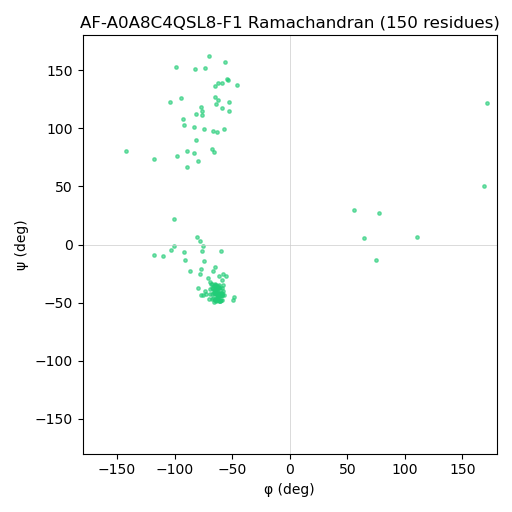 THR A CA 1
ATOM 830 C C . THR A 1 104 ? 5.404 8.348 -4.545 1.00 91.12 104 THR A C 1
ATOM 832 O O . THR A 1 104 ? 5.677 8.911 -5.602 1.00 91.12 104 THR A O 1
ATOM 835 N N . HIS A 1 105 ? 5.321 7.021 -4.440 1.00 89.69 105 HIS A N 1
ATOM 836 C CA . HIS A 1 105 ? 5.563 6.127 -5.572 1.00 89.69 105 HIS A CA 1
ATOM 837 C C . HIS A 1 105 ? 4.371 6.089 -6.531 1.00 89.69 105 HIS A C 1
ATOM 839 O O . HIS A 1 105 ? 4.573 6.217 -7.732 1.00 89.69 105 HIS A O 1
ATOM 845 N N . LEU A 1 106 ? 3.140 6.019 -6.019 1.00 89.19 106 LEU A N 1
ATOM 846 C CA . LEU A 1 106 ? 1.925 5.996 -6.843 1.00 89.19 106 LEU A CA 1
ATOM 847 C C . LEU A 1 106 ? 1.663 7.308 -7.605 1.00 89.19 106 LEU A C 1
ATOM 849 O O . LEU A 1 106 ? 0.971 7.301 -8.618 1.00 89.19 106 LEU A O 1
ATOM 853 N N . LYS A 1 107 ? 2.214 8.440 -7.147 1.00 89.62 107 LYS A N 1
ATOM 854 C CA . LYS A 1 107 ? 2.118 9.732 -7.856 1.00 89.62 107 LYS A CA 1
ATOM 855 C C . LYS A 1 107 ? 3.018 9.832 -9.092 1.00 89.62 107 LYS A C 1
ATOM 857 O O . LYS A 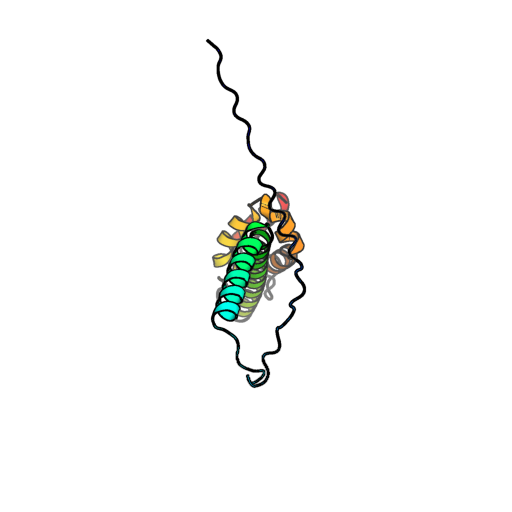1 107 ? 2.841 10.751 -9.893 1.00 89.62 107 LYS A O 1
ATOM 862 N N . LYS A 1 108 ? 3.988 8.928 -9.250 1.00 89.38 108 LYS A N 1
ATOM 863 C CA . LYS A 1 108 ? 4.890 8.897 -10.405 1.00 89.38 108 LYS A CA 1
ATOM 864 C C . LYS A 1 108 ? 4.151 8.329 -11.618 1.00 89.38 108 LYS A C 1
ATOM 866 O O . LYS A 1 108 ? 3.793 7.157 -11.627 1.00 89.38 108 LYS A O 1
ATOM 871 N N . GLN A 1 109 ? 3.889 9.175 -12.617 1.00 86.06 109 GLN A N 1
ATOM 872 C CA . GLN A 1 109 ? 3.091 8.809 -13.799 1.00 86.06 109 GLN A CA 1
ATOM 873 C C . GLN A 1 109 ? 3.740 7.687 -14.616 1.00 86.06 109 GLN A C 1
ATOM 875 O O . GLN A 1 109 ? 3.046 6.807 -15.108 1.00 86.06 109 GLN A O 1
ATOM 880 N N . ASP A 1 110 ? 5.067 7.701 -14.703 1.00 87.38 110 ASP A N 1
ATOM 881 C CA . ASP A 1 110 ? 5.910 6.726 -15.395 1.00 87.38 110 ASP A CA 1
ATOM 882 C C . ASP A 1 110 ? 5.857 5.318 -14.788 1.00 87.38 110 ASP A C 1
ATOM 884 O O . ASP A 1 110 ? 6.193 4.360 -15.472 1.00 87.38 110 ASP A O 1
ATOM 888 N N . LEU A 1 111 ? 5.409 5.176 -13.535 1.00 87.00 111 LEU A N 1
ATOM 889 C CA . LEU A 1 111 ? 5.312 3.881 -12.852 1.00 87.00 111 LEU A CA 1
ATOM 890 C C . LEU A 1 111 ? 3.881 3.335 -12.773 1.00 87.00 111 LEU A C 1
ATOM 892 O O . LEU A 1 111 ? 3.680 2.233 -12.266 1.00 87.00 111 LEU A O 1
ATOM 896 N N . LYS A 1 112 ? 2.873 4.097 -13.220 1.00 87.38 112 LYS A N 1
ATOM 897 C CA . LYS A 1 112 ? 1.456 3.751 -13.018 1.00 87.38 112 LYS A CA 1
ATOM 898 C C . LYS A 1 112 ? 1.066 2.423 -13.661 1.00 87.38 112 LYS A C 1
ATOM 900 O O . LYS A 1 112 ? 0.442 1.608 -12.989 1.00 87.38 112 LYS A O 1
ATOM 905 N N . GLU A 1 113 ? 1.426 2.213 -14.927 1.00 88.94 113 GLU A N 1
ATOM 906 C CA . GLU A 1 113 ? 1.096 0.974 -15.649 1.00 88.94 113 GLU A CA 1
ATOM 907 C C . GLU A 1 113 ? 1.720 -0.237 -14.947 1.00 88.94 113 GLU A C 1
ATOM 909 O O . GLU A 1 113 ? 1.007 -1.158 -14.558 1.00 88.94 113 GLU A O 1
ATOM 914 N N . THR A 1 114 ? 3.012 -0.161 -14.620 1.00 89.81 114 THR A N 1
ATOM 915 C CA . THR A 1 114 ? 3.725 -1.210 -13.882 1.00 89.81 114 THR A CA 1
ATOM 916 C C . THR A 1 114 ? 3.097 -1.512 -12.518 1.00 89.81 114 THR A C 1
ATOM 918 O O . THR A 1 114 ? 2.985 -2.670 -12.121 1.00 89.81 114 THR A O 1
ATOM 921 N N . PHE A 1 115 ? 2.646 -0.486 -11.790 1.00 89.56 115 PHE A N 1
ATOM 922 C CA . PHE A 1 115 ? 1.952 -0.658 -10.512 1.00 89.56 115 PHE A CA 1
ATOM 923 C C . PHE A 1 115 ? 0.611 -1.390 -10.653 1.00 89.56 115 PHE A C 1
ATOM 925 O O . PHE A 1 115 ? 0.227 -2.176 -9.778 1.00 89.56 115 PHE A O 1
ATOM 932 N N . ILE A 1 116 ? -0.125 -1.116 -11.730 1.00 90.38 116 ILE A N 1
ATOM 933 C CA . ILE A 1 116 ? -1.389 -1.794 -12.027 1.00 90.38 116 ILE A CA 1
ATOM 934 C C . ILE A 1 116 ? -1.110 -3.261 -12.362 1.00 90.38 116 ILE A C 1
ATOM 936 O O . ILE A 1 116 ? -1.733 -4.140 -11.759 1.00 90.38 116 ILE A O 1
ATOM 940 N N . ASP A 1 117 ? -0.124 -3.522 -13.219 1.00 90.31 117 ASP A N 1
ATOM 941 C CA . ASP A 1 117 ? 0.283 -4.872 -13.622 1.00 90.31 117 ASP A CA 1
ATOM 942 C C . ASP A 1 117 ? 0.794 -5.702 -12.436 1.00 90.31 117 ASP A C 1
ATOM 944 O O . ASP A 1 117 ? 0.496 -6.893 -12.322 1.00 90.31 117 ASP A O 1
ATOM 948 N N . SER A 1 118 ? 1.484 -5.069 -11.482 1.00 88.38 118 SER A N 1
ATOM 949 C CA . SER A 1 118 ? 1.953 -5.715 -10.252 1.00 88.38 118 SER A CA 1
ATOM 950 C C . SER A 1 118 ? 0.846 -5.963 -9.215 1.00 88.38 118 SER A C 1
ATOM 952 O O . SER A 1 118 ? 1.123 -6.450 -8.117 1.00 88.38 118 SER A O 1
ATOM 954 N N . GLY A 1 119 ? -0.400 -5.569 -9.493 1.00 89.81 119 GLY A N 1
ATOM 955 C CA . GLY A 1 119 ? -1.543 -5.797 -8.609 1.00 89.81 119 GLY A CA 1
ATOM 956 C C . GLY A 1 119 ? -1.639 -4.848 -7.410 1.00 89.81 119 GLY A C 1
ATOM 957 O O . GLY A 1 119 ? -2.239 -5.213 -6.393 1.00 89.81 119 GLY A O 1
ATOM 958 N N . VAL A 1 120 ? -1.101 -3.621 -7.492 1.00 92.00 120 VAL A N 1
ATOM 959 C CA . VAL A 1 120 ? -1.168 -2.655 -6.373 1.00 92.00 120 VAL A CA 1
ATOM 960 C C . VAL A 1 120 ? -2.604 -2.321 -5.962 1.00 92.00 120 VAL A C 1
ATOM 962 O O . VAL A 1 120 ? -2.875 -2.073 -4.788 1.00 92.00 120 VAL A O 1
ATOM 965 N N . LEU A 1 121 ? -3.546 -2.353 -6.911 1.00 92.38 121 LEU A N 1
ATOM 966 C CA . LEU A 1 121 ? -4.959 -2.055 -6.668 1.00 92.38 121 LEU A CA 1
ATOM 967 C C . LEU A 1 121 ? -5.585 -3.037 -5.671 1.00 92.38 121 LEU A C 1
ATOM 969 O O . LEU A 1 121 ? -6.387 -2.633 -4.830 1.00 92.38 121 LEU A O 1
ATOM 973 N N . THR A 1 122 ? -5.164 -4.302 -5.699 1.00 92.56 122 THR A N 1
ATOM 974 C CA . THR A 1 122 ? -5.594 -5.317 -4.729 1.00 92.56 122 THR A CA 1
ATOM 975 C C . THR A 1 122 ? -5.109 -4.968 -3.323 1.00 92.56 122 THR A C 1
ATOM 977 O O . THR A 1 122 ? -5.881 -5.041 -2.365 1.00 92.56 122 THR A O 1
ATOM 980 N N . ALA A 1 123 ? -3.858 -4.514 -3.190 1.00 93.12 123 ALA A N 1
ATOM 981 C CA . ALA A 1 123 ? -3.309 -4.076 -1.908 1.00 93.12 123 ALA A CA 1
ATOM 982 C C . ALA A 1 123 ? -4.021 -2.816 -1.382 1.00 93.12 123 ALA A C 1
ATOM 984 O O . ALA A 1 123 ? -4.360 -2.743 -0.199 1.00 93.12 123 ALA A O 1
ATOM 985 N N . ILE A 1 124 ? -4.318 -1.851 -2.261 1.00 93.19 124 ILE A N 1
ATOM 986 C CA . ILE A 1 124 ? -5.111 -0.656 -1.929 1.00 93.19 124 ILE A CA 1
ATOM 987 C C . ILE A 1 124 ? -6.521 -1.053 -1.469 1.00 93.19 124 ILE A C 1
ATOM 989 O O . ILE A 1 124 ? -6.990 -0.560 -0.442 1.00 93.19 124 ILE A O 1
ATOM 993 N N . GLY A 1 125 ? -7.175 -1.990 -2.160 1.00 91.50 125 GLY A N 1
ATOM 994 C CA . GLY A 1 125 ? -8.463 -2.547 -1.744 1.00 91.50 125 GLY A CA 1
ATOM 995 C C . GLY A 1 125 ? -8.403 -3.164 -0.344 1.00 91.50 125 GLY A C 1
ATOM 996 O O . GLY A 1 125 ? -9.255 -2.875 0.499 1.00 91.50 125 GLY A O 1
ATOM 997 N N . GLY A 1 126 ? -7.348 -3.923 -0.043 1.00 91.50 126 GLY A N 1
ATOM 998 C CA . GLY A 1 126 ? -7.100 -4.456 1.299 1.00 91.50 126 GLY A CA 1
ATOM 999 C C . GLY A 1 126 ? -6.924 -3.364 2.363 1.00 91.50 126 GLY A C 1
ATOM 1000 O O . GLY A 1 126 ? -7.428 -3.498 3.477 1.00 91.50 126 GLY A O 1
ATOM 1001 N N . TRP A 1 127 ? -6.276 -2.247 2.023 1.00 93.62 127 TRP A N 1
ATOM 1002 C CA . TRP A 1 127 ? -6.102 -1.105 2.930 1.00 93.62 127 TRP A CA 1
ATOM 1003 C C . TRP A 1 127 ? -7.389 -0.324 3.190 1.00 93.62 127 TRP A C 1
ATOM 1005 O O . TRP A 1 127 ? -7.502 0.283 4.255 1.00 93.62 127 TRP A O 1
ATOM 1015 N N . LEU A 1 128 ? -8.319 -0.324 2.233 1.00 92.56 128 LEU A N 1
ATOM 1016 C CA . LEU A 1 128 ? -9.613 0.361 2.306 1.00 92.56 128 LEU A CA 1
ATOM 1017 C C . LEU A 1 128 ? -10.735 -0.522 2.875 1.00 92.56 128 LEU A C 1
ATOM 1019 O O . LEU A 1 128 ? -11.793 -0.006 3.239 1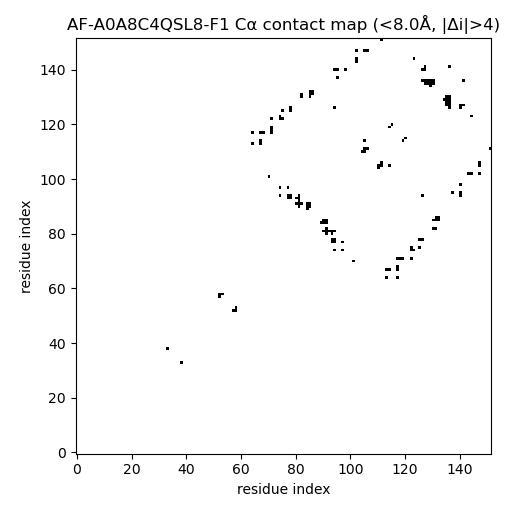.00 92.56 128 LEU A O 1
ATOM 1023 N N . THR A 1 129 ? -10.506 -1.832 2.973 1.00 90.62 129 THR A N 1
ATOM 1024 C CA . THR A 1 129 ? -11.470 -2.789 3.523 1.00 90.62 129 THR A CA 1
ATOM 1025 C C . THR A 1 129 ? -11.764 -2.462 4.997 1.00 90.62 129 THR A C 1
ATOM 1027 O O . THR A 1 129 ? -10.838 -2.122 5.742 1.00 90.62 129 THR A O 1
ATOM 1030 N N . PRO A 1 130 ? -13.033 -2.551 5.450 1.00 86.38 130 PRO A N 1
ATOM 1031 C CA . PRO A 1 130 ? -13.373 -2.374 6.858 1.00 86.38 130 PRO A CA 1
ATOM 1032 C C . PRO A 1 130 ? -12.575 -3.317 7.762 1.00 86.38 130 PRO A C 1
ATOM 1034 O O . PRO A 1 130 ? -12.341 -4.481 7.430 1.00 86.38 130 PRO A O 1
ATOM 1037 N N . LEU A 1 131 ? -12.179 -2.815 8.926 1.00 84.06 131 LEU A N 1
ATOM 1038 C CA . LEU A 1 131 ? -11.483 -3.591 9.944 1.00 84.06 131 LEU A CA 1
ATOM 1039 C C . LEU A 1 131 ? -12.441 -4.614 10.594 1.00 84.06 131 LEU A C 1
ATOM 1041 O O . LEU A 1 131 ? -13.664 -4.475 10.487 1.00 84.06 131 LEU A O 1
ATOM 1045 N N . PRO A 1 132 ? -11.922 -5.649 11.287 1.00 78.38 132 PRO A N 1
ATOM 1046 C CA . PRO A 1 132 ? -12.750 -6.683 11.925 1.00 78.38 132 PRO A CA 1
ATOM 1047 C C . PRO A 1 132 ? -13.756 -6.131 12.949 1.00 78.38 132 PRO A C 1
ATOM 1049 O O . PRO A 1 132 ? -14.808 -6.722 13.181 1.00 78.38 132 PRO A O 1
ATOM 1052 N N . ASP A 1 133 ? -13.451 -4.973 13.534 1.00 83.19 133 ASP A N 1
ATOM 1053 C CA . ASP A 1 133 ? -14.306 -4.216 14.451 1.00 83.19 133 ASP A CA 1
ATOM 1054 C C . ASP A 1 133 ? -15.379 -3.363 13.736 1.00 83.19 133 ASP A C 1
ATOM 1056 O O . ASP A 1 133 ? -16.096 -2.601 14.385 1.00 83.19 133 ASP A O 1
ATOM 1060 N N 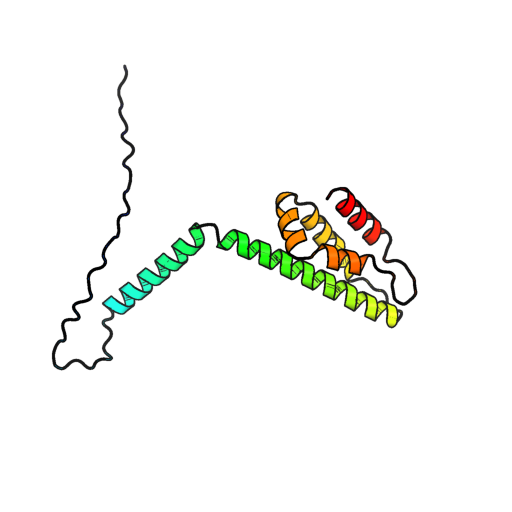. LYS A 1 134 ? -15.513 -3.505 12.408 1.00 80.75 134 LYS A N 1
ATOM 1061 C CA . LYS A 1 134 ? -16.365 -2.715 11.499 1.00 80.75 134 LYS A CA 1
ATOM 1062 C C . LYS A 1 134 ? -15.975 -1.242 11.388 1.00 80.75 134 LYS A C 1
ATOM 1064 O O . LYS A 1 134 ? -16.687 -0.476 10.735 1.00 80.75 134 LYS A O 1
ATOM 1069 N N . SER A 1 135 ? -14.867 -0.828 11.996 1.00 83.38 135 SER A N 1
ATOM 1070 C CA . SER A 1 135 ? -14.349 0.517 11.803 1.00 83.38 135 SER A CA 1
ATOM 1071 C C . SER A 1 135 ? -13.723 0.642 10.418 1.00 83.38 135 SER A C 1
ATOM 1073 O O . SER A 1 135 ? -13.244 -0.320 9.814 1.00 83.38 135 SER A O 1
ATOM 1075 N N . LEU A 1 136 ? -13.750 1.856 9.883 1.00 86.56 136 LEU A N 1
ATOM 1076 C CA . LEU A 1 136 ? -13.040 2.148 8.652 1.00 86.56 136 LEU A CA 1
ATOM 1077 C C . LEU A 1 136 ? -11.565 2.434 8.963 1.00 86.56 136 LEU A C 1
ATOM 1079 O O . LEU A 1 136 ? -11.251 2.959 10.037 1.00 86.56 136 LEU A O 1
ATOM 1083 N N . PRO A 1 137 ? -10.657 2.147 8.018 1.00 86.50 137 PRO A N 1
ATOM 1084 C CA . PRO A 1 137 ? -9.261 2.539 8.138 1.00 86.50 137 PRO A CA 1
ATOM 1085 C C . PRO A 1 137 ? -9.134 4.056 8.333 1.00 86.50 137 PRO A C 1
ATOM 1087 O O . PRO A 1 137 ? -10.026 4.832 7.979 1.00 86.50 137 PRO A O 1
ATOM 1090 N N . ASN A 1 138 ? -8.009 4.473 8.919 1.00 90.50 138 ASN A N 1
ATOM 1091 C CA . ASN A 1 138 ? -7.740 5.861 9.295 1.00 90.50 138 ASN A CA 1
ATOM 1092 C C . ASN A 1 138 ? -8.097 6.850 8.167 1.00 90.50 138 ASN A C 1
ATOM 1094 O O . ASN A 1 138 ? -7.750 6.615 7.009 1.00 90.50 138 ASN A O 1
ATOM 1098 N N . LEU A 1 139 ? -8.740 7.973 8.517 1.00 90.81 139 LEU A N 1
ATOM 1099 C CA . LEU A 1 139 ? -9.188 8.999 7.566 1.00 90.81 139 LEU A CA 1
ATOM 1100 C C . LEU A 1 139 ? -8.089 9.400 6.574 1.00 90.81 139 LEU A C 1
ATOM 1102 O O . LEU A 1 139 ? -8.340 9.398 5.377 1.00 90.81 139 LEU A O 1
ATOM 1106 N N . LYS A 1 140 ? -6.860 9.619 7.054 1.00 91.25 140 LYS A N 1
ATOM 1107 C CA . LYS A 1 140 ? -5.730 10.017 6.207 1.00 91.25 140 LYS A CA 1
ATOM 1108 C C . LYS A 1 140 ? -5.379 8.966 5.151 1.00 91.25 140 LYS A C 1
ATOM 1110 O O . LYS A 1 140 ? -5.030 9.322 4.033 1.00 91.25 140 LYS A O 1
ATOM 1115 N N . ILE A 1 141 ? -5.470 7.678 5.498 1.00 92.94 141 ILE A N 1
ATOM 1116 C CA . ILE A 1 141 ? -5.239 6.583 4.543 1.00 92.94 141 ILE A CA 1
ATOM 1117 C C . ILE A 1 141 ? -6.308 6.625 3.451 1.00 92.94 141 ILE A C 1
ATOM 1119 O O . ILE A 1 141 ? -5.976 6.545 2.273 1.00 92.94 141 ILE A O 1
ATOM 1123 N N . ARG A 1 142 ? -7.579 6.773 3.841 1.00 93.56 142 ARG A N 1
ATOM 1124 C CA . ARG A 1 142 ? -8.694 6.823 2.889 1.00 93.56 142 ARG A CA 1
ATOM 1125 C C . ARG A 1 142 ? -8.562 8.013 1.946 1.00 93.56 142 ARG A C 1
ATOM 1127 O O . ARG A 1 142 ? -8.644 7.816 0.742 1.00 93.56 142 ARG A O 1
ATOM 1134 N N . ASP A 1 143 ? -8.312 9.205 2.481 1.00 93.94 143 ASP A N 1
ATOM 1135 C CA . ASP A 1 143 ? -8.244 10.434 1.688 1.00 93.94 143 ASP A CA 1
ATOM 1136 C C . ASP A 1 143 ? -7.115 10.379 0.652 1.00 93.94 143 ASP A C 1
ATOM 1138 O O . ASP A 1 143 ? -7.342 10.662 -0.522 1.00 93.94 143 ASP A O 1
ATOM 1142 N N . GLU A 1 144 ? -5.908 9.970 1.056 1.00 93.88 144 GLU A N 1
ATOM 1143 C CA . GLU A 1 144 ? -4.757 9.896 0.147 1.00 93.88 144 GLU A CA 1
ATOM 1144 C C . GLU A 1 144 ? -4.944 8.822 -0.933 1.00 93.88 144 GLU A C 1
ATOM 1146 O O . GLU A 1 144 ? -4.705 9.086 -2.112 1.00 93.88 144 GLU A O 1
ATOM 1151 N N . LEU A 1 145 ? -5.396 7.618 -0.561 1.00 92.69 145 LEU A N 1
ATOM 1152 C CA . LEU A 1 145 ? -5.563 6.525 -1.524 1.00 92.69 145 LEU A CA 1
ATOM 1153 C C . LEU A 1 145 ? -6.715 6.788 -2.496 1.00 92.69 145 LEU A C 1
ATOM 1155 O O . LEU A 1 145 ? -6.550 6.570 -3.692 1.00 92.69 145 LEU A O 1
ATOM 1159 N N . LEU A 1 146 ? -7.858 7.291 -2.019 1.00 92.50 146 LEU A N 1
ATOM 1160 C CA . LEU A 1 146 ? -8.988 7.624 -2.891 1.00 92.50 146 LEU A CA 1
ATOM 1161 C C . LEU A 1 146 ? -8.651 8.774 -3.841 1.00 92.50 146 LEU A C 1
ATOM 1163 O O . LEU A 1 146 ? -9.075 8.753 -4.993 1.00 92.50 146 LEU A O 1
ATOM 1167 N N . ARG A 1 147 ? -7.856 9.750 -3.389 1.00 93.12 147 ARG A N 1
ATOM 1168 C CA . ARG A 1 147 ? -7.373 10.829 -4.253 1.00 93.12 147 ARG A CA 1
ATOM 1169 C C . ARG A 1 147 ? -6.492 10.299 -5.376 1.00 93.12 147 ARG A C 1
ATOM 1171 O O . ARG A 1 147 ? -6.703 10.669 -6.522 1.00 93.12 147 ARG A O 1
ATOM 1178 N N . ILE A 1 148 ? -5.549 9.415 -5.054 1.00 89.88 148 ILE A N 1
ATOM 1179 C CA . ILE A 1 148 ? -4.699 8.778 -6.065 1.00 89.88 148 ILE A CA 1
ATOM 1180 C C . ILE A 1 148 ? -5.556 7.985 -7.046 1.00 89.88 148 ILE A C 1
ATOM 1182 O O . ILE A 1 148 ? -5.393 8.161 -8.241 1.00 89.88 148 ILE A O 1
ATOM 1186 N N . LEU A 1 149 ? -6.494 7.167 -6.561 1.00 88.31 149 LEU A N 1
ATOM 1187 C CA . LEU A 1 149 ? -7.377 6.377 -7.426 1.00 88.31 149 LEU A CA 1
ATOM 1188 C C . LEU A 1 149 ? -8.263 7.235 -8.339 1.00 88.31 149 LEU A C 1
ATOM 1190 O O . LEU A 1 149 ? -8.660 6.763 -9.392 1.00 88.31 149 LEU A O 1
ATOM 1194 N N . HIS A 1 150 ? -8.583 8.468 -7.948 1.00 89.00 150 HIS A N 1
ATOM 1195 C CA . HIS A 1 150 ? -9.302 9.417 -8.800 1.00 89.00 150 HIS A CA 1
ATOM 1196 C C . HIS A 1 150 ? -8.391 10.076 -9.854 1.00 89.00 150 HIS A C 1
ATOM 1198 O O . HIS A 1 150 ? -8.865 10.572 -10.872 1.00 89.00 150 HIS A O 1
ATOM 1204 N N . GLU A 1 151 ? -7.087 10.148 -9.589 1.00 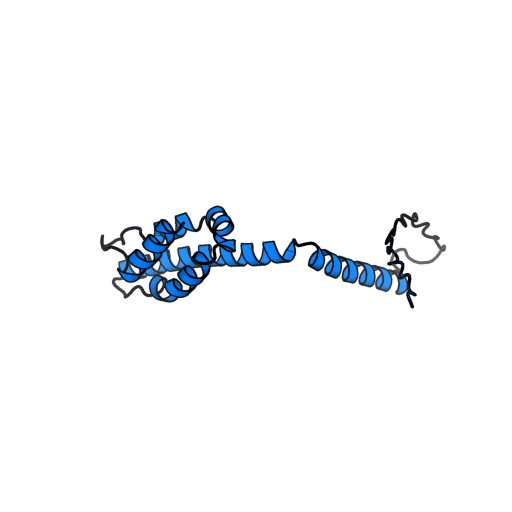79.88 151 GLU A N 1
ATOM 1205 C CA . GLU A 1 151 ? -6.068 10.690 -10.499 1.00 79.88 151 GLU A CA 1
ATOM 1206 C C . GLU A 1 151 ? -5.436 9.610 -11.405 1.00 79.88 151 GLU A C 1
ATOM 1208 O O . GLU A 1 151 ? -4.606 9.940 -12.262 1.00 79.88 151 GLU A O 1
ATOM 1213 N N . VAL A 1 152 ? -5.768 8.333 -11.182 1.00 60.75 152 VAL A N 1
ATOM 1214 C CA . VAL A 1 152 ? -5.438 7.180 -12.040 1.00 60.75 152 VAL A CA 1
ATOM 1215 C C . VAL A 1 152 ? -6.496 7.060 -13.123 1.00 60.75 152 VAL A C 1
ATOM 1217 O O . VAL A 1 152 ? -6.065 6.982 -14.292 1.00 60.75 152 VAL A O 1
#

pLDDT: mean 75.79, std 18.62, range [35.59, 94.88]

Mean predicted aligned error: 16.31 Å

Nearest PDB structures (foldseek):
  9eh1-assembly1_O  TM=9.458E-01  e=1.278E-08  Homo sapiens
  2xpp-assembly1_A  TM=9.556E-01  e=1.886E-05  Encephalitozoon cuniculi
  3o8z-assembly1_A  TM=9.642E-01  e=2.655E-05  Saccharomyces cerevisiae
  7xn7-assembly1_n  TM=9.681E-01  e=2.810E-05  Komagataella phaffii
  3nfq-assembly2_B  TM=9.606E-01  e=3.956E-05  Saccharomyces cerevisiae

Foldseek 3Di:
DDDDDDDDDDDPPPPPPPDPPPPPPDPPDPPPDDPVVNVVVVVVVVVVVVVVVVVPPVVVVVVLLVVLLVLLVQLQVLLVQLLVCVVVVHHRCSNVVCQVVVLVQLPPPVCPVSNVVSPSVVSLVSQQDQHPVRHGHDPVSCVSSVVSVVVD

Sequence (152 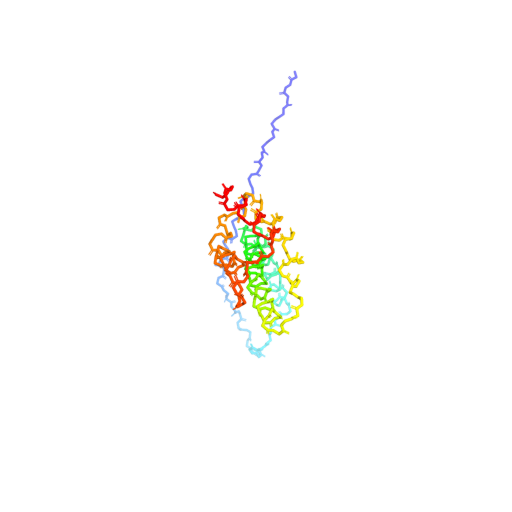aa):
MGKNSGSKRVREDSDSDSQEDERRHIPGVDADFVYDFDLMLQQRKEMNRRRHRHRDGGTFISDVDDLISAMVTHMNQAAEADKELNTQKKPALKKLTMLPTVVTHLKKQDLKETFIDSGVLTAIGGWLTPLPDKSLPNLKIRDELLRILHEV

Radius of gyration: 28.58 Å; Cα contacts (8 Å, |Δi|>4): 81; chains: 1; bounding box: 67×68×67 Å

Secondary structure (DSSP, 8-state):
--------------------------TTS-TT---HHHHHHHHHHHHHHHHHHTTSSHHHHHHHHHHHHHHHHHHHHHHHHHHHHHHTT----HHHHHHHHHHHHHT-GGGHHHHHHTTHHHHHHHHHSPPTTSPPPPHHHHHHHHHHHHH-

Solvent-accessible surface area (backbone atoms only — not comparable to full-atom values): 9430 Å² total; per-residue (Å²): 140,88,84,81,92,76,86,79,80,81,82,82,85,76,85,83,74,86,69,79,83,78,74,78,80,62,90,89,63,67,99,79,73,75,52,71,65,56,54,50,51,52,53,50,54,49,54,50,50,55,55,50,54,70,68,68,66,60,52,67,54,49,58,50,52,52,51,49,47,51,48,40,52,50,49,44,50,26,40,53,54,25,51,52,28,47,75,70,74,39,90,59,54,50,52,70,71,46,43,66,61,53,54,61,54,68,69,36,73,93,45,43,66,61,40,55,76,62,44,40,63,59,39,52,50,58,55,64,42,64,41,97,84,69,45,70,53,58,66,71,60,51,54,56,52,52,51,49,63,73,74,104